Protein AF-B8C218-F1 (afdb_monomer_lite)

Secondary structure (DSSP, 8-state):
--EEEEEEEE-TTS-TTEEEE-SEEEEETTS----EEEE--SSSSEEEEEEEEEESS-EEEEEEEEE-

Radius of gyration: 13.43 Å; chains: 1; bounding box: 32×19×36 Å

Organism: Thalassiosira pseudonana (NCBI:txid35128)

Sequence (68 aa):
MGFADFRAAFTPDTPMDWSIEPNEGSLMQKEDTTFVVKFRPQGPGDVYGYLVIETEDFKKTYQVIGST

pLDDT: mean 93.46, std 6.05, range [57.22, 98.06]

InterPro domains:
  IPR013783 Immunoglobulin-like fold [G3DSA:2.60.40.10] (2-68)

Foldseek 3Di:
DDKWKKAKDWDPPFDPQKDKPPRIDIDDPPDDDDIDIGGHDPDADKGWTWMWMDTPVDIDIDIDIDGD

Structure (mmCIF, N/CA/C/O backbone):
data_AF-B8C218-F1
#
_entry.id   AF-B8C218-F1
#
loop_
_atom_site.group_PDB
_atom_site.id
_atom_site.type_symbol
_atom_site.label_atom_id
_atom_site.label_alt_id
_atom_site.label_comp_id
_atom_site.label_asym_id
_atom_site.label_entity_id
_atom_site.label_seq_id
_atom_site.pdbx_PDB_ins_code
_atom_site.Cartn_x
_atom_site.Cartn_y
_atom_site.Cartn_z
_atom_site.occupancy
_atom_site.B_iso_or_equiv
_atom_site.auth_seq_id
_atom_site.auth_comp_id
_atom_site.auth_asym_id
_atom_site.auth_atom_id
_atom_site.pdbx_PDB_model_num
ATOM 1 N N . MET A 1 1 ? -19.264 0.899 21.715 1.00 57.22 1 MET A N 1
ATOM 2 C CA . MET A 1 1 ? -18.099 1.482 21.020 1.00 57.22 1 MET A CA 1
ATOM 3 C C . MET A 1 1 ? -17.600 0.388 20.099 1.00 57.22 1 MET A C 1
ATOM 5 O O . MET A 1 1 ? -17.209 -0.645 20.618 1.00 57.22 1 MET A O 1
ATOM 9 N N . GLY A 1 2 ? -17.812 0.516 18.788 1.00 76.50 2 GLY A N 1
ATOM 10 C CA . GLY A 1 2 ? -17.487 -0.547 17.833 1.00 76.50 2 GLY A CA 1
ATOM 11 C C . GLY A 1 2 ? -16.060 -0.387 17.326 1.00 76.50 2 GLY A C 1
ATOM 12 O O . GLY A 1 2 ? -15.698 0.711 16.900 1.00 76.50 2 GLY A O 1
ATOM 13 N N . PHE A 1 3 ? -15.286 -1.463 17.404 1.00 82.94 3 PHE A N 1
ATOM 14 C CA . PHE A 1 3 ? -14.019 -1.614 1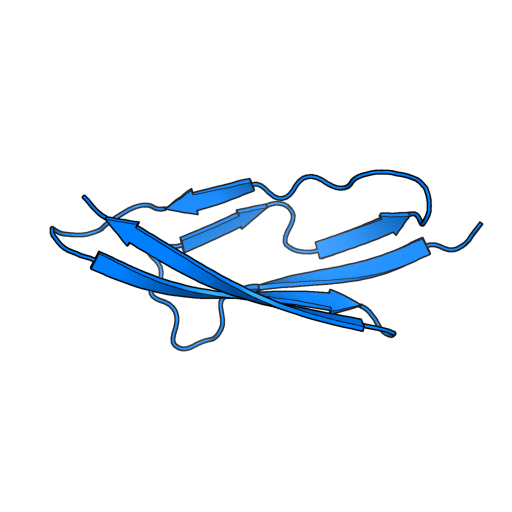6.700 1.00 82.94 3 PHE A CA 1
ATOM 15 C C . PHE A 1 3 ? -14.261 -2.532 15.509 1.00 82.94 3 PHE A C 1
ATOM 17 O O . PHE A 1 3 ? -15.051 -3.469 15.621 1.00 82.94 3 PHE A O 1
ATOM 24 N N . ALA A 1 4 ? -13.610 -2.246 14.390 1.00 90.88 4 ALA A N 1
ATOM 25 C CA . ALA A 1 4 ? -13.608 -3.124 13.231 1.00 90.88 4 ALA A CA 1
ATOM 26 C C . ALA A 1 4 ? -12.163 -3.471 12.898 1.00 90.88 4 ALA A C 1
ATOM 28 O O . ALA A 1 4 ? -11.373 -2.572 12.597 1.00 90.88 4 ALA A O 1
ATOM 29 N N . ASP A 1 5 ? -11.821 -4.752 12.956 1.00 94.81 5 ASP A N 1
ATOM 30 C CA . ASP A 1 5 ? -10.502 -5.203 12.536 1.00 94.81 5 ASP A CA 1
ATOM 31 C C . ASP A 1 5 ? -10.336 -4.940 11.040 1.00 94.81 5 ASP A C 1
ATOM 33 O O . ASP A 1 5 ? -11.262 -5.141 10.248 1.00 94.81 5 ASP A O 1
ATOM 37 N N . PHE A 1 6 ? -9.164 -4.442 10.661 1.00 95.81 6 PHE A N 1
ATOM 38 C CA . PHE A 1 6 ? -8.826 -4.161 9.280 1.00 95.81 6 PHE A CA 1
ATOM 39 C C . PHE A 1 6 ? -7.573 -4.912 8.853 1.00 95.81 6 PHE A C 1
ATOM 41 O O . PHE A 1 6 ? -6.658 -5.169 9.639 1.00 95.81 6 PHE A O 1
ATOM 48 N N . ARG A 1 7 ? -7.500 -5.159 7.549 1.00 97.12 7 ARG A N 1
ATOM 49 C CA . ARG A 1 7 ? -6.293 -5.555 6.836 1.00 97.12 7 ARG A CA 1
ATOM 50 C C . ARG A 1 7 ? -6.021 -4.558 5.720 1.00 97.12 7 ARG A C 1
ATOM 52 O O . ARG A 1 7 ? -6.925 -4.187 4.976 1.00 97.12 7 ARG A O 1
ATOM 59 N N . ALA A 1 8 ? -4.771 -4.137 5.601 1.00 97.62 8 ALA A N 1
ATOM 60 C CA . ALA A 1 8 ? -4.291 -3.232 4.573 1.00 97.62 8 ALA A CA 1
ATOM 61 C C . ALA A 1 8 ? -3.122 -3.880 3.822 1.00 97.62 8 ALA A C 1
ATOM 63 O O . ALA A 1 8 ? -2.089 -4.209 4.404 1.00 97.62 8 ALA A O 1
ATOM 64 N N . ALA A 1 9 ? -3.293 -4.105 2.522 1.00 97.69 9 ALA A N 1
ATOM 65 C CA . ALA A 1 9 ? -2.303 -4.784 1.698 1.00 97.69 9 ALA A CA 1
ATOM 66 C C . ALA A 1 9 ? -2.400 -4.352 0.235 1.00 97.69 9 ALA A C 1
ATOM 68 O O . ALA A 1 9 ? -3.471 -4.001 -0.262 1.00 97.69 9 ALA A O 1
ATOM 69 N N . PHE A 1 10 ? -1.273 -4.424 -0.465 1.00 97.94 10 PHE A N 1
ATOM 70 C CA . PHE A 1 10 ? -1.254 -4.301 -1.914 1.00 97.94 10 PHE A CA 1
ATOM 71 C C . PHE A 1 10 ? -1.729 -5.594 -2.579 1.00 97.94 10 PHE A C 1
ATOM 73 O O . PHE A 1 10 ? -1.553 -6.690 -2.039 1.00 97.94 10 PHE A O 1
ATOM 80 N N . THR A 1 11 ? -2.349 -5.467 -3.747 1.00 96.81 11 THR A N 1
ATOM 81 C CA . THR A 1 11 ? -2.749 -6.621 -4.555 1.00 96.81 11 THR A CA 1
ATOM 82 C C . THR A 1 11 ? -1.522 -7.394 -5.069 1.00 96.81 11 THR A C 1
ATOM 84 O O . THR A 1 11 ? -0.452 -6.803 -5.217 1.00 96.81 11 THR A O 1
ATOM 87 N N . PRO A 1 12 ? -1.639 -8.705 -5.366 1.00 94.50 12 PRO A N 1
ATOM 88 C CA . PRO A 1 12 ? -0.494 -9.531 -5.777 1.00 94.50 12 PRO A CA 1
ATOM 89 C C . PRO A 1 12 ? 0.219 -9.081 -7.062 1.00 94.50 12 PRO A C 1
ATOM 91 O O . PRO A 1 12 ? 1.368 -9.449 -7.284 1.00 94.50 12 PRO A O 1
ATOM 94 N N . ASP A 1 13 ? -0.467 -8.327 -7.918 1.00 93.88 13 ASP A N 1
ATOM 95 C CA . ASP A 1 13 ? 0.051 -7.729 -9.150 1.00 93.88 13 ASP A CA 1
ATOM 96 C C . ASP A 1 13 ? 0.787 -6.399 -8.919 1.00 93.88 13 ASP A C 1
ATOM 98 O O . ASP A 1 13 ? 1.474 -5.919 -9.819 1.00 93.88 13 ASP A O 1
ATOM 102 N N . THR A 1 14 ? 0.681 -5.809 -7.724 1.00 93.31 14 THR A N 1
ATOM 103 C CA . THR A 1 14 ? 1.415 -4.589 -7.386 1.00 93.31 14 THR A CA 1
ATOM 104 C C . THR A 1 14 ? 2.906 -4.905 -7.180 1.00 93.31 14 THR A C 1
ATOM 106 O O . THR A 1 14 ? 3.235 -5.812 -6.410 1.00 93.31 14 THR A O 1
ATOM 109 N N . PRO A 1 15 ? 3.830 -4.154 -7.812 1.00 92.56 15 PRO A N 1
ATOM 110 C CA . PRO A 1 15 ? 5.270 -4.329 -7.621 1.00 92.56 15 PRO A CA 1
ATOM 111 C C . PRO A 1 15 ? 5.727 -4.170 -6.161 1.00 92.56 15 PRO A C 1
ATOM 113 O O . PRO A 1 15 ? 5.133 -3.424 -5.382 1.00 92.56 15 PRO A O 1
ATOM 116 N N . MET A 1 16 ? 6.835 -4.830 -5.799 1.00 91.31 16 MET A N 1
ATOM 117 C CA . MET A 1 16 ? 7.402 -4.815 -4.435 1.00 91.31 16 MET A CA 1
ATOM 118 C C . MET A 1 16 ? 8.015 -3.464 -4.016 1.00 91.31 16 MET A C 1
ATOM 120 O O . MET A 1 16 ? 8.503 -3.321 -2.897 1.00 91.31 16 MET A O 1
ATOM 124 N N . ASP A 1 17 ? 7.978 -2.465 -4.897 1.00 94.19 17 ASP A N 1
ATOM 125 C CA . ASP A 1 17 ? 8.349 -1.073 -4.647 1.00 94.19 17 ASP A CA 1
ATOM 126 C C . ASP A 1 17 ? 7.440 -0.406 -3.599 1.00 94.19 17 ASP A C 1
ATOM 128 O O . ASP A 1 17 ? 7.790 0.644 -3.058 1.00 94.19 17 ASP A O 1
ATOM 132 N N . TRP A 1 18 ? 6.285 -1.003 -3.299 1.00 96.44 18 TRP A N 1
ATOM 133 C CA . TRP A 1 18 ? 5.286 -0.458 -2.389 1.00 96.44 18 TRP A CA 1
ATOM 134 C C . TRP A 1 18 ? 5.238 -1.192 -1.051 1.00 96.44 18 TRP A C 1
ATOM 136 O O . TRP A 1 18 ? 5.252 -2.421 -0.983 1.00 96.44 18 TRP A O 1
ATOM 146 N N . SER A 1 19 ? 5.100 -0.435 0.034 1.00 96.81 19 SER A N 1
ATOM 147 C CA . SER A 1 19 ? 4.761 -0.987 1.345 1.00 96.81 19 SER A CA 1
ATOM 148 C C . SER A 1 19 ? 3.788 -0.093 2.106 1.00 96.81 19 SER A C 1
ATOM 150 O O . SER A 1 19 ? 3.634 1.090 1.795 1.00 96.81 19 SER A O 1
ATOM 152 N N . ILE A 1 20 ? 3.090 -0.674 3.083 1.00 97.69 20 ILE A N 1
ATOM 153 C CA . ILE A 1 20 ? 2.115 0.028 3.917 1.00 97.69 20 ILE A CA 1
ATOM 154 C C . ILE A 1 20 ? 2.266 -0.356 5.386 1.00 97.69 20 ILE A C 1
ATOM 156 O O . ILE A 1 20 ? 2.461 -1.525 5.712 1.00 97.69 20 ILE A O 1
ATOM 160 N N . GLU A 1 21 ? 2.157 0.640 6.261 1.00 97.00 21 GLU A N 1
ATOM 161 C CA . GLU A 1 21 ? 2.146 0.476 7.713 1.00 97.00 21 GLU A CA 1
ATOM 162 C C . GLU A 1 21 ? 1.077 1.400 8.336 1.00 97.00 21 GLU A C 1
ATOM 164 O O . GLU A 1 21 ? 1.048 2.586 7.999 1.00 97.00 21 GLU A O 1
ATOM 169 N N . PRO A 1 22 ? 0.220 0.916 9.253 1.00 96.56 22 PRO A N 1
ATOM 170 C CA . PRO A 1 22 ? 0.034 -0.489 9.627 1.00 96.56 22 PRO A CA 1
ATOM 171 C C . PRO A 1 22 ? -0.640 -1.308 8.510 1.00 96.56 22 PRO A C 1
ATOM 173 O O . PRO A 1 22 ? -1.455 -0.791 7.748 1.00 96.56 22 PRO A O 1
ATOM 176 N N . ASN A 1 23 ? -0.305 -2.597 8.421 1.00 96.06 23 ASN A N 1
ATOM 177 C CA . ASN A 1 23 ? -0.926 -3.558 7.499 1.00 96.06 23 ASN A CA 1
ATOM 178 C C . ASN A 1 23 ? -2.105 -4.324 8.132 1.00 96.06 23 ASN A C 1
ATOM 180 O O . ASN A 1 23 ? -2.870 -4.976 7.425 1.00 96.06 23 ASN A O 1
ATOM 184 N N . GLU A 1 24 ? -2.261 -4.248 9.449 1.00 96.44 24 GLU A N 1
ATOM 185 C CA . GLU A 1 24 ? -3.374 -4.812 10.210 1.00 96.44 24 GLU A CA 1
ATOM 186 C C . GLU A 1 24 ? -3.597 -4.004 11.493 1.00 96.44 24 GLU A C 1
ATOM 188 O O . GLU A 1 24 ? -2.702 -3.289 11.954 1.00 96.44 24 GLU A O 1
ATOM 193 N N . GLY A 1 25 ? -4.794 -4.097 12.062 1.00 95.12 25 GLY A N 1
ATOM 194 C CA . GLY A 1 25 ? -5.152 -3.419 13.304 1.00 95.12 25 GLY A CA 1
ATOM 195 C C . GLY A 1 25 ? -6.662 -3.280 13.448 1.00 95.12 25 GLY A C 1
ATOM 196 O O . GLY A 1 25 ? -7.412 -4.000 12.800 1.00 95.12 25 GLY A O 1
ATOM 197 N N . SER A 1 26 ? -7.109 -2.325 14.261 1.00 93.00 26 SER A N 1
ATOM 198 C CA . SER A 1 26 ? -8.531 -2.054 14.499 1.00 93.00 26 SER A CA 1
ATOM 199 C C . SER A 1 26 ? -8.878 -0.592 14.214 1.00 93.00 26 SER A C 1
ATOM 201 O O . SER A 1 26 ? -8.230 0.307 14.750 1.00 93.00 26 SER A O 1
ATOM 203 N N . LEU A 1 27 ? -9.919 -0.347 13.417 1.00 91.00 27 LEU A N 1
ATOM 204 C CA . LEU A 1 27 ? -10.498 0.977 13.190 1.00 91.00 27 LEU A CA 1
ATOM 205 C C . LEU A 1 27 ? -11.543 1.293 14.259 1.00 91.00 27 LEU A C 1
ATOM 207 O O . LEU A 1 27 ? -12.337 0.432 14.645 1.00 91.00 27 LEU A O 1
ATOM 211 N N . MET A 1 28 ? -11.594 2.553 14.685 1.00 89.06 28 MET A N 1
ATOM 212 C CA . MET A 1 28 ? -12.551 3.042 15.672 1.00 89.06 28 MET A CA 1
ATOM 213 C C . MET A 1 28 ? -13.431 4.1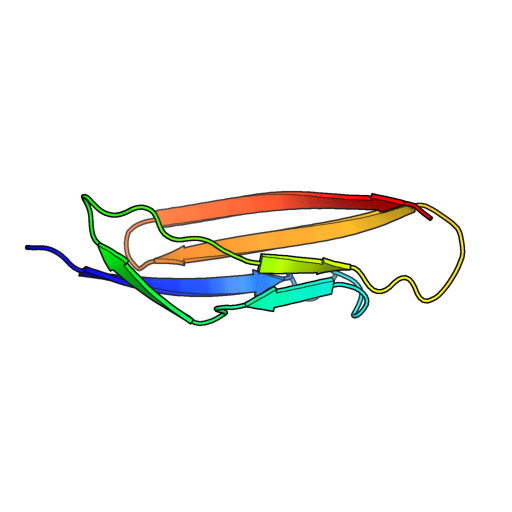22 15.032 1.00 89.06 28 MET A C 1
ATOM 215 O O . MET A 1 28 ? -12.934 5.061 14.425 1.00 89.06 28 MET A O 1
ATOM 219 N N . GLN A 1 29 ? -14.758 4.007 15.156 1.00 81.31 29 GLN A N 1
ATOM 220 C CA . GLN A 1 29 ? -15.738 4.785 14.367 1.00 81.31 29 GLN A CA 1
ATOM 221 C C . GLN A 1 29 ? -15.614 6.325 14.461 1.00 81.31 29 GLN A C 1
ATOM 223 O O . GLN A 1 29 ? -16.206 7.041 13.657 1.00 81.31 29 GLN A O 1
ATOM 228 N N . LYS A 1 30 ? -14.905 6.848 15.463 1.00 85.94 30 LYS A N 1
ATOM 229 C CA . LYS A 1 30 ? -14.765 8.290 15.727 1.00 85.94 30 LYS A CA 1
ATOM 230 C C . LYS A 1 30 ? -13.310 8.752 15.798 1.00 85.94 30 LYS A C 1
ATOM 232 O O . LYS A 1 30 ? -13.064 9.858 16.270 1.00 85.94 30 LYS A O 1
ATOM 237 N N . GLU A 1 31 ? -12.376 7.912 15.368 1.00 89.75 31 GLU A N 1
ATOM 238 C CA . GLU A 1 31 ? -10.956 8.236 15.347 1.00 89.75 31 GLU A CA 1
ATOM 239 C C . GLU A 1 31 ? -10.413 8.053 13.938 1.00 89.75 31 GLU A C 1
ATOM 241 O O . GLU A 1 31 ? -10.703 7.066 13.256 1.00 89.75 31 GLU A O 1
ATOM 246 N N . ASP A 1 32 ? -9.609 9.016 13.507 1.00 90.50 32 ASP A N 1
ATOM 247 C CA . ASP A 1 32 ? -8.908 8.910 12.242 1.00 90.50 32 ASP A CA 1
ATOM 248 C C . ASP A 1 32 ? -7.760 7.907 12.385 1.00 90.50 32 ASP A C 1
ATOM 250 O O . ASP A 1 32 ? -7.022 7.905 13.370 1.00 90.50 32 ASP A O 1
ATOM 254 N N . THR A 1 33 ? -7.590 7.052 11.379 1.00 91.44 33 THR A N 1
ATOM 255 C CA . THR A 1 33 ? -6.457 6.124 11.294 1.00 91.44 33 THR A CA 1
ATOM 256 C C . THR A 1 33 ? -5.548 6.543 10.148 1.00 91.44 33 THR A C 1
ATOM 258 O O . THR A 1 33 ? -5.998 6.696 9.012 1.00 91.44 33 THR A O 1
ATOM 261 N N . THR A 1 34 ? -4.261 6.714 10.445 1.00 94.62 34 THR A N 1
ATOM 262 C CA . THR A 1 34 ? -3.249 7.093 9.453 1.00 94.62 34 THR A CA 1
ATOM 263 C C . THR A 1 34 ? -2.545 5.856 8.918 1.00 94.62 34 THR A C 1
ATOM 265 O O . THR A 1 34 ? -1.983 5.074 9.681 1.00 94.62 34 THR A O 1
ATOM 268 N N . PHE A 1 35 ? -2.519 5.734 7.594 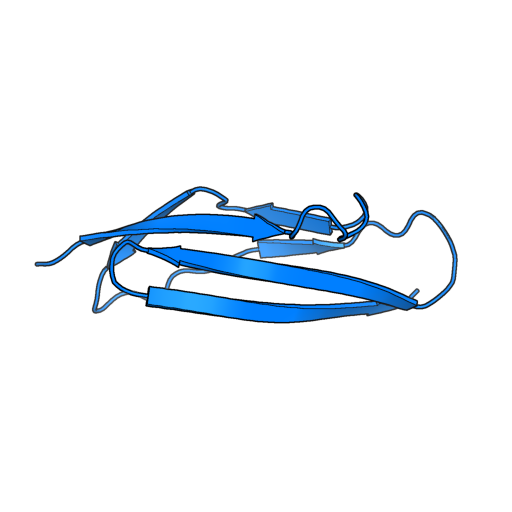1.00 96.19 35 PHE A N 1
ATOM 269 C CA . PHE A 1 35 ? -1.763 4.718 6.875 1.00 96.19 35 PHE A CA 1
ATOM 270 C C . PHE A 1 35 ? -0.569 5.363 6.177 1.00 96.19 35 PHE A C 1
ATOM 272 O O . PHE A 1 35 ? -0.725 6.315 5.411 1.00 96.19 35 PHE A O 1
ATOM 279 N N . VAL A 1 36 ? 0.626 4.835 6.419 1.00 97.25 36 VAL A N 1
ATOM 280 C CA . VAL A 1 36 ? 1.860 5.279 5.776 1.00 97.25 36 VAL A CA 1
ATOM 281 C C . VAL A 1 36 ? 2.137 4.378 4.585 1.00 97.25 36 VAL A C 1
ATOM 283 O O . VAL A 1 36 ? 2.551 3.232 4.749 1.00 97.25 36 VAL A O 1
ATOM 286 N N . VAL A 1 37 ? 1.936 4.914 3.383 1.00 96.75 37 VAL A N 1
ATOM 287 C CA . VAL A 1 37 ? 2.307 4.258 2.126 1.00 96.75 37 VAL A CA 1
ATOM 288 C C . VAL A 1 37 ? 3.714 4.698 1.734 1.00 96.75 37 VAL A C 1
ATOM 290 O O . VAL A 1 37 ? 3.978 5.891 1.585 1.00 96.75 37 VAL A O 1
ATOM 293 N N . LYS A 1 38 ? 4.630 3.741 1.574 1.00 96.88 38 LYS A N 1
ATOM 294 C CA . LYS A 1 38 ? 6.017 3.987 1.161 1.00 96.88 38 LYS A CA 1
ATOM 295 C C . LYS A 1 38 ? 6.213 3.479 -0.265 1.00 96.88 38 LYS A C 1
ATOM 297 O O . LYS A 1 38 ? 5.794 2.370 -0.583 1.00 96.88 38 LYS A O 1
ATOM 302 N N . PHE A 1 39 ? 6.891 4.281 -1.080 1.00 96.69 39 PHE A N 1
ATOM 303 C CA . PHE A 1 39 ? 7.304 3.941 -2.440 1.00 96.69 39 PHE A CA 1
ATOM 304 C C . PHE A 1 39 ? 8.833 3.956 -2.532 1.00 96.69 39 PHE A C 1
ATOM 306 O O . PHE A 1 39 ? 9.473 4.933 -2.135 1.00 96.69 39 PHE A O 1
ATOM 313 N N . ARG A 1 40 ? 9.424 2.861 -3.012 1.00 95.56 40 ARG A N 1
ATOM 314 C CA . ARG A 1 40 ? 10.869 2.649 -3.171 1.00 95.56 40 ARG A CA 1
ATOM 315 C C . ARG A 1 40 ? 11.162 2.171 -4.599 1.00 95.56 40 ARG A C 1
ATOM 317 O O . ARG A 1 40 ? 11.343 0.967 -4.795 1.00 95.56 40 ARG A O 1
ATOM 324 N N . PRO A 1 41 ? 11.208 3.097 -5.573 1.00 94.38 41 PRO A N 1
ATOM 325 C CA . PRO A 1 41 ? 11.379 2.757 -6.979 1.00 94.38 41 PRO A CA 1
ATOM 326 C C . PRO A 1 41 ? 12.697 2.019 -7.222 1.00 94.38 41 PRO A C 1
ATOM 328 O O . PRO A 1 41 ? 13.750 2.445 -6.743 1.00 94.38 41 PRO A O 1
ATOM 331 N N . GLN A 1 42 ? 12.644 0.934 -7.992 1.00 92.06 42 GLN A N 1
ATOM 332 C CA . GLN A 1 42 ? 13.831 0.189 -8.437 1.00 92.06 42 GLN A CA 1
ATOM 333 C C . GLN A 1 42 ? 14.422 0.704 -9.761 1.00 92.06 42 GLN A C 1
ATOM 335 O O . GLN A 1 42 ? 15.507 0.287 -10.163 1.00 92.06 42 GLN A O 1
ATOM 340 N N . GLY A 1 43 ? 13.732 1.615 -10.445 1.00 92.50 43 GLY A N 1
ATOM 341 C CA . GLY A 1 43 ? 14.161 2.187 -11.717 1.00 92.50 43 GLY A CA 1
ATOM 342 C C . GLY A 1 43 ? 13.305 3.387 -12.122 1.00 92.50 43 GLY A C 1
ATOM 343 O O . GLY A 1 43 ? 12.353 3.718 -11.414 1.00 92.50 43 GLY A O 1
ATOM 344 N N . PRO A 1 44 ? 13.652 4.056 -13.234 1.00 93.94 44 PRO A N 1
ATOM 345 C CA . PRO A 1 44 ? 12.912 5.212 -13.715 1.00 93.94 44 PRO A CA 1
ATOM 346 C C . PRO A 1 44 ? 11.547 4.826 -14.297 1.00 93.94 44 PRO A C 1
ATOM 348 O O . PRO A 1 44 ? 11.416 3.791 -14.954 1.00 93.94 44 PRO A O 1
ATOM 351 N N . GLY A 1 45 ? 10.571 5.717 -14.133 1.00 95.44 45 GLY A N 1
ATOM 352 C CA . GLY A 1 45 ? 9.247 5.630 -14.748 1.00 95.44 45 GLY A CA 1
ATOM 353 C C . GLY A 1 45 ? 8.103 5.612 -13.738 1.00 95.44 45 GLY A C 1
ATOM 354 O O . GLY A 1 45 ? 8.304 5.787 -12.535 1.00 95.44 45 GLY A O 1
ATOM 355 N N . ASP A 1 46 ? 6.900 5.390 -14.262 1.00 96.56 46 ASP A N 1
ATOM 356 C CA . ASP A 1 46 ? 5.689 5.270 -13.457 1.00 96.56 46 ASP A CA 1
ATOM 357 C C . ASP A 1 46 ? 5.510 3.832 -12.968 1.00 96.56 46 ASP A C 1
ATOM 359 O O . ASP A 1 46 ? 5.536 2.876 -13.751 1.00 96.56 46 ASP A O 1
ATOM 363 N N . VAL A 1 47 ? 5.249 3.682 -11.674 1.00 96.19 47 VAL A N 1
ATOM 364 C CA . VAL A 1 47 ? 4.895 2.412 -11.046 1.00 96.19 47 VAL A CA 1
ATOM 365 C C . VAL A 1 47 ? 3.471 2.514 -10.524 1.00 96.19 47 VAL A C 1
ATOM 367 O O . VAL A 1 47 ? 3.152 3.360 -9.687 1.00 96.19 47 VAL A O 1
ATOM 370 N N . TYR A 1 48 ? 2.613 1.626 -11.012 1.00 96.44 48 TYR A N 1
ATOM 371 C CA . TYR A 1 48 ? 1.207 1.551 -10.634 1.00 96.44 48 TYR A CA 1
ATOM 372 C C . TYR A 1 48 ? 1.008 0.455 -9.587 1.00 96.44 48 TYR A C 1
ATOM 374 O O . TYR A 1 48 ? 1.656 -0.591 -9.643 1.00 96.44 48 TYR A O 1
ATOM 382 N N . GLY A 1 49 ? 0.093 0.680 -8.651 1.00 96.12 49 GLY A N 1
ATOM 383 C CA . GLY A 1 49 ? -0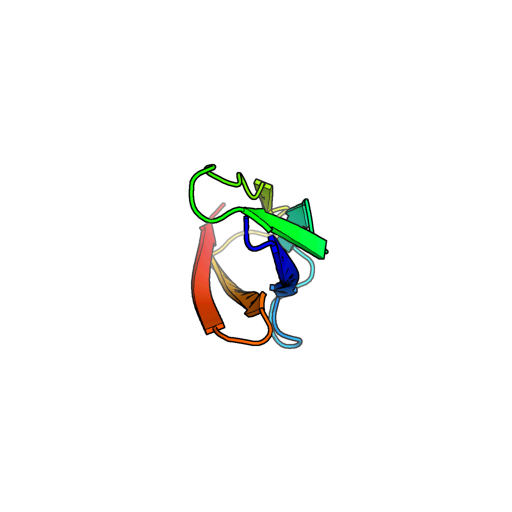.297 -0.313 -7.656 1.00 96.12 49 GLY A CA 1
ATOM 384 C C . GLY A 1 49 ? -1.738 -0.135 -7.200 1.00 96.12 49 GLY A C 1
ATOM 385 O O . GLY A 1 49 ? -2.339 0.925 -7.391 1.00 96.12 49 GLY A O 1
ATOM 386 N N . TYR A 1 50 ? -2.283 -1.167 -6.562 1.00 97.88 50 TYR A N 1
ATOM 387 C CA . TYR A 1 50 ? -3.598 -1.124 -5.932 1.00 97.88 50 TYR A CA 1
ATOM 388 C C . TYR A 1 50 ? -3.483 -1.487 -4.456 1.00 97.88 50 TYR A C 1
ATOM 390 O O . TYR A 1 50 ? -3.149 -2.614 -4.094 1.00 97.88 50 TYR A O 1
ATOM 398 N N . LEU A 1 51 ? -3.777 -0.515 -3.596 1.00 97.62 51 LEU A N 1
ATOM 399 C CA . LEU A 1 51 ? -3.877 -0.697 -2.157 1.00 97.62 51 LEU A CA 1
ATOM 400 C C . LEU A 1 51 ? -5.314 -1.061 -1.787 1.00 97.62 51 LEU A C 1
ATOM 402 O O . LEU A 1 51 ? -6.248 -0.323 -2.098 1.00 97.62 51 LEU A O 1
ATOM 406 N N . VAL A 1 52 ? -5.484 -2.156 -1.058 1.00 98.06 52 VAL A N 1
ATOM 407 C CA . VAL A 1 52 ? -6.762 -2.582 -0.494 1.00 98.06 52 VAL A CA 1
ATOM 408 C C . VAL A 1 52 ? -6.725 -2.400 1.017 1.00 98.06 52 VAL A C 1
ATOM 410 O O . VAL A 1 52 ? -5.801 -2.874 1.670 1.00 98.06 52 VAL A O 1
ATOM 413 N N . ILE A 1 53 ? -7.744 -1.738 1.564 1.00 96.81 53 ILE A N 1
ATOM 414 C CA . ILE A 1 53 ? -8.031 -1.690 3.000 1.00 96.81 53 ILE A CA 1
ATOM 415 C C . ILE A 1 53 ? -9.415 -2.297 3.201 1.00 96.81 53 ILE A C 1
ATOM 417 O O . ILE A 1 53 ? -10.396 -1.791 2.652 1.00 96.81 53 ILE A O 1
ATOM 421 N N . GLU A 1 54 ? -9.500 -3.380 3.962 1.00 96.00 54 GLU A N 1
ATOM 422 C CA . GLU A 1 54 ? -10.742 -4.118 4.184 1.00 96.00 54 GLU A CA 1
ATOM 423 C C . GLU A 1 54 ? -10.979 -4.412 5.664 1.00 96.00 54 GLU A C 1
ATOM 425 O O . GLU A 1 54 ? -10.036 -4.660 6.407 1.00 96.00 54 GLU A O 1
ATOM 430 N N . THR A 1 55 ? -12.244 -4.364 6.065 1.00 93.88 55 THR A N 1
ATOM 431 C CA . THR A 1 55 ? -12.796 -4.834 7.339 1.00 93.88 55 THR A CA 1
ATOM 432 C C . THR A 1 55 ? -13.872 -5.884 7.045 1.00 93.88 55 THR A C 1
ATOM 434 O O . THR A 1 55 ? -14.167 -6.160 5.880 1.00 93.88 55 THR A O 1
ATOM 437 N N . GLU A 1 56 ? -14.505 -6.450 8.074 1.00 91.56 56 GLU A N 1
ATOM 438 C CA . GLU A 1 56 ? -15.644 -7.366 7.883 1.00 91.56 56 GLU A CA 1
ATOM 439 C C . GLU A 1 56 ? -16.814 -6.723 7.113 1.00 91.56 56 GLU A C 1
ATOM 441 O O . GLU A 1 56 ? -17.470 -7.381 6.307 1.00 91.56 56 GLU A O 1
ATOM 446 N N . ASP A 1 57 ? -17.038 -5.422 7.316 1.00 87.06 57 ASP A N 1
ATOM 447 C CA . ASP A 1 57 ? -18.194 -4.698 6.774 1.00 87.06 57 ASP A CA 1
ATOM 448 C C . ASP A 1 57 ? -17.895 -3.937 5.477 1.00 87.06 57 ASP A C 1
ATOM 450 O O . ASP A 1 57 ? -18.810 -3.463 4.795 1.00 87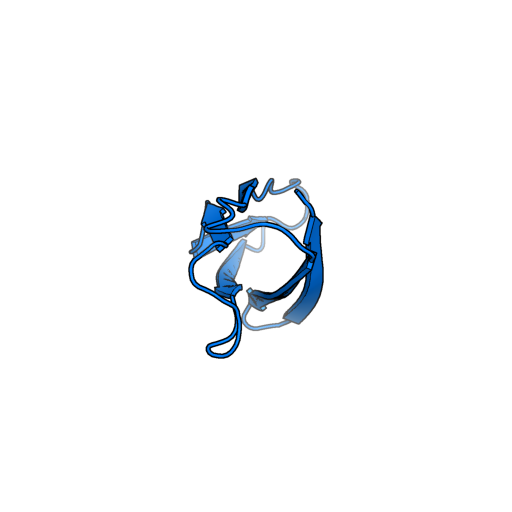.06 57 ASP A O 1
ATOM 454 N N . PHE A 1 58 ? -16.618 -3.726 5.153 1.00 88.56 58 PHE A N 1
ATOM 455 C CA . PHE A 1 58 ? -16.245 -2.763 4.131 1.00 88.56 58 PHE A CA 1
ATOM 456 C C . PHE A 1 58 ? -14.921 -3.074 3.434 1.00 88.56 58 PHE A C 1
ATOM 458 O O . PHE A 1 58 ? -13.973 -3.558 4.036 1.00 88.56 58 PHE A O 1
ATOM 465 N N . LYS A 1 59 ? -14.820 -2.694 2.156 1.00 95.38 59 LYS A N 1
ATOM 466 C CA . LYS A 1 59 ? -13.590 -2.777 1.366 1.00 95.38 59 LYS A CA 1
ATOM 467 C C . LYS A 1 59 ? -13.378 -1.502 0.559 1.00 95.38 59 LYS A C 1
ATOM 469 O O . LYS A 1 59 ? -14.214 -1.131 -0.264 1.00 95.38 59 LYS A O 1
ATOM 474 N N . LYS A 1 60 ? -12.230 -0.856 0.757 1.00 95.25 60 LYS A N 1
ATOM 475 C CA . LYS A 1 60 ? -11.742 0.275 -0.039 1.00 95.25 60 LYS A CA 1
ATOM 476 C C . LYS A 1 60 ? -10.565 -0.173 -0.885 1.00 95.25 60 LYS A C 1
ATOM 478 O O . LYS A 1 60 ? -9.657 -0.827 -0.387 1.00 95.25 60 LYS A O 1
ATOM 483 N N . THR A 1 61 ? -10.576 0.216 -2.154 1.00 96.94 61 THR A N 1
ATOM 484 C CA . THR A 1 61 ? -9.442 0.022 -3.060 1.00 96.94 61 THR A CA 1
ATOM 485 C C . THR A 1 61 ? -8.982 1.383 -3.556 1.00 96.94 61 THR A C 1
ATOM 487 O O . THR A 1 61 ? -9.800 2.192 -3.990 1.00 96.94 61 THR A O 1
ATOM 490 N N . TYR A 1 62 ? -7.681 1.627 -3.482 1.00 96.75 62 TYR A N 1
ATOM 491 C CA . TYR A 1 62 ? -7.027 2.850 -3.915 1.00 96.75 62 TYR A CA 1
ATOM 492 C C . TYR A 1 62 ? -6.014 2.504 -4.996 1.00 96.75 62 TYR A C 1
ATOM 494 O O . TYR A 1 62 ? -5.149 1.658 -4.781 1.00 96.75 62 TYR A O 1
ATOM 502 N N . GLN A 1 63 ? -6.095 3.173 -6.141 1.00 96.88 63 GLN A N 1
ATOM 503 C CA . GLN A 1 63 ? -5.004 3.148 -7.105 1.00 96.88 63 GLN A CA 1
ATOM 504 C C . GLN A 1 63 ? -3.913 4.112 -6.631 1.00 96.88 63 GLN A C 1
ATOM 506 O O . GLN A 1 63 ? -4.204 5.264 -6.307 1.00 96.88 63 GLN A O 1
ATOM 511 N N . VAL A 1 64 ? -2.670 3.642 -6.595 1.00 96.19 64 VAL A N 1
ATOM 512 C CA . V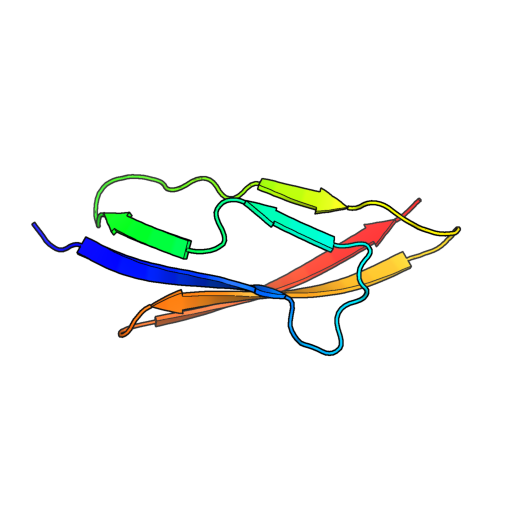AL A 1 64 ? -1.489 4.460 -6.306 1.00 96.19 64 VAL A CA 1
ATOM 513 C C . VAL A 1 64 ? -0.600 4.533 -7.539 1.00 96.19 64 VAL A C 1
ATOM 515 O O . VAL A 1 64 ? -0.481 3.565 -8.292 1.00 96.19 64 VAL A O 1
ATOM 518 N N . ILE A 1 65 ? -0.001 5.703 -7.748 1.00 96.81 65 ILE A N 1
ATOM 519 C CA . ILE A 1 65 ? 0.927 5.963 -8.847 1.00 96.81 65 ILE A CA 1
ATOM 520 C C . ILE A 1 65 ? 2.156 6.629 -8.239 1.00 96.81 65 ILE A C 1
ATOM 522 O O . ILE A 1 65 ? 2.055 7.692 -7.623 1.00 96.81 65 ILE A O 1
ATOM 526 N N . GLY A 1 66 ? 3.298 5.966 -8.364 1.00 95.31 66 GLY A N 1
ATOM 527 C CA . GLY A 1 66 ? 4.603 6.469 -7.960 1.00 95.31 66 GLY A CA 1
ATOM 528 C C . GLY A 1 66 ? 5.401 6.818 -9.204 1.00 95.31 66 GLY A C 1
ATOM 529 O O . GLY A 1 66 ? 5.409 6.040 -10.150 1.00 95.31 66 GLY A O 1
ATOM 530 N N . SER A 1 67 ? 6.062 7.971 -9.202 1.00 93.56 67 SER A N 1
ATOM 531 C CA . SER A 1 67 ? 6.925 8.422 -10.297 1.00 93.56 67 SER A CA 1
ATOM 532 C C . SER A 1 67 ? 8.265 8.863 -9.725 1.00 93.56 67 SER A C 1
ATOM 534 O O . SER A 1 67 ? 8.312 9.474 -8.653 1.00 93.56 67 SER A O 1
ATOM 536 N N . THR A 1 68 ? 9.338 8.543 -10.444 1.00 88.12 68 THR A N 1
ATOM 537 C CA . THR A 1 68 ? 10.711 9.034 -10.216 1.00 88.12 68 THR A CA 1
ATOM 538 C C . THR A 1 68 ? 11.024 10.271 -11.030 1.00 88.12 68 THR A C 1
ATOM 540 O O . THR A 1 68 ? 10.563 10.297 -12.194 1.00 88.12 68 THR A O 1
#